Protein AF-A0A2E4Y4H2-F1 (afdb_monomer)

Nearest PDB structures (foldseek):
  3q63-assembly2_D  TM=6.211E-01  e=8.754E-03  Mesorhizobium japonicum MAFF 303099
  6aww-assembly5_E  TM=5.478E-01  e=3.166E-03  Arachis hypogaea
  5ur6-assembly1_A-2  TM=4.790E-01  e=1.607E-03  Arabidopsis thaliana
  1fsk-assembly1_A  TM=4.970E-01  e=2.828E-03  Betula pendula
  3c0v-assembly4_D  TM=4.995E-01  e=3.350E-03  unclassified

Structure (mmCIF, N/CA/C/O backbone):
data_AF-A0A2E4Y4H2-F1
#
_entry.id   AF-A0A2E4Y4H2-F1
#
loop_
_atom_site.group_PDB
_atom_site.id
_atom_site.type_symbol
_atom_site.label_atom_id
_atom_site.label_alt_id
_atom_site.label_comp_id
_atom_site.label_asym_id
_atom_site.label_entity_id
_atom_site.label_seq_id
_atom_site.pdbx_PDB_ins_code
_atom_site.Cartn_x
_atom_site.Cartn_y
_atom_site.Cartn_z
_atom_site.occupancy
_atom_site.B_iso_or_equiv
_atom_site.auth_seq_id
_atom_site.auth_comp_id
_atom_site.auth_asym_id
_atom_site.auth_atom_id
_atom_site.pdbx_PDB_model_num
ATOM 1 N N . MET A 1 1 ? 15.495 -8.900 0.358 1.00 69.94 1 MET A N 1
ATOM 2 C CA . MET A 1 1 ? 15.194 -8.218 -0.921 1.00 69.94 1 MET A CA 1
ATOM 3 C C . MET A 1 1 ? 15.387 -6.728 -0.705 1.00 69.94 1 MET A C 1
ATOM 5 O O . MET A 1 1 ? 15.061 -6.258 0.377 1.00 69.94 1 MET A O 1
ATOM 9 N N . ASN A 1 2 ? 15.938 -6.006 -1.680 1.00 85.06 2 ASN A N 1
ATOM 10 C CA . ASN A 1 2 ? 16.194 -4.570 -1.538 1.00 85.06 2 ASN A CA 1
ATOM 11 C C . ASN A 1 2 ? 14.965 -3.760 -1.968 1.00 85.06 2 ASN A C 1
ATOM 13 O O . ASN A 1 2 ? 14.257 -4.160 -2.894 1.00 85.06 2 ASN A O 1
ATOM 17 N N . GLN A 1 3 ? 14.711 -2.626 -1.312 1.00 87.38 3 GLN A N 1
ATOM 18 C CA . GLN A 1 3 ? 13.710 -1.659 -1.772 1.00 87.38 3 GLN A CA 1
ATOM 19 C C . GLN A 1 3 ? 14.178 -0.992 -3.064 1.00 87.38 3 GLN A C 1
ATOM 21 O O . GLN A 1 3 ? 15.377 -0.814 -3.282 1.00 87.38 3 GLN A O 1
ATOM 26 N N . GLN A 1 4 ? 13.230 -0.609 -3.917 1.00 86.94 4 GLN A N 1
ATOM 27 C CA . GLN A 1 4 ? 13.553 0.187 -5.092 1.00 86.94 4 GLN A CA 1
ATOM 28 C C . GLN A 1 4 ? 13.504 1.677 -4.734 1.00 86.94 4 GLN A C 1
ATOM 30 O O . GLN A 1 4 ? 12.426 2.253 -4.603 1.00 86.94 4 GLN A O 1
ATOM 35 N N . THR A 1 5 ? 14.672 2.298 -4.590 1.00 86.81 5 THR A N 1
ATOM 36 C CA . THR A 1 5 ? 14.815 3.716 -4.215 1.00 86.81 5 THR A CA 1
ATOM 37 C C . THR A 1 5 ? 14.969 4.642 -5.420 1.00 86.81 5 THR A C 1
ATOM 39 O O . THR A 1 5 ? 14.626 5.819 -5.337 1.00 86.81 5 THR A O 1
ATOM 42 N N . GLU A 1 6 ? 15.434 4.114 -6.553 1.00 90.94 6 GLU A N 1
ATOM 43 C CA . GLU A 1 6 ? 15.711 4.888 -7.763 1.00 90.94 6 GLU A CA 1
ATOM 44 C C . GLU A 1 6 ? 14.661 4.657 -8.856 1.00 90.94 6 GLU A C 1
ATOM 46 O O . GLU A 1 6 ? 14.204 3.530 -9.104 1.00 90.94 6 GLU A O 1
ATOM 51 N N . SER A 1 7 ? 14.292 5.753 -9.527 1.00 92.88 7 SER A N 1
ATOM 52 C CA . SER A 1 7 ? 13.371 5.712 -10.660 1.00 92.88 7 SER A CA 1
ATOM 53 C C . SER A 1 7 ? 14.064 5.068 -11.861 1.00 92.88 7 SER A C 1
ATOM 55 O O . SER A 1 7 ? 15.118 5.551 -12.273 1.00 92.88 7 SER A O 1
ATOM 57 N N . PRO A 1 8 ? 13.488 4.017 -12.468 1.00 92.50 8 PR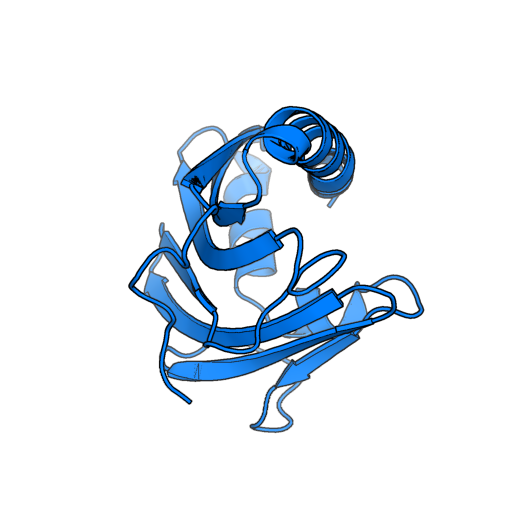O A N 1
ATOM 58 C CA . PRO A 1 8 ? 14.027 3.445 -13.691 1.00 92.50 8 PRO A CA 1
ATOM 59 C C . PRO A 1 8 ? 13.970 4.442 -14.843 1.00 92.50 8 PRO A C 1
ATOM 61 O O . PRO A 1 8 ? 13.131 5.347 -14.869 1.00 92.50 8 PRO A O 1
ATOM 64 N N . GLU A 1 9 ? 14.794 4.200 -15.857 1.00 93.56 9 GLU A N 1
ATOM 65 C CA . GLU A 1 9 ? 14.756 4.970 -17.094 1.00 93.56 9 GLU A CA 1
ATOM 66 C C . GLU A 1 9 ? 13.341 4.982 -17.696 1.00 93.56 9 GLU A C 1
ATOM 68 O O . GLU A 1 9 ? 12.664 3.950 -17.767 1.00 93.56 9 GLU A O 1
ATOM 73 N N . GLN A 1 10 ? 12.892 6.157 -18.148 1.00 95.31 10 GLN A N 1
ATOM 74 C CA . GLN A 1 10 ? 11.561 6.387 -18.726 1.00 95.31 10 GLN A CA 1
ATOM 75 C C . GLN A 1 10 ? 10.384 6.171 -17.754 1.00 95.31 10 GLN A C 1
ATOM 77 O O . GLN A 1 10 ? 9.236 6.061 -18.198 1.00 95.31 10 GLN A O 1
ATOM 82 N N . PHE A 1 11 ? 10.644 6.061 -16.453 1.00 97.75 11 PHE A N 1
ATOM 83 C CA . PHE A 1 11 ? 9.626 6.136 -15.413 1.00 97.75 11 PHE A CA 1
ATOM 84 C C . PHE A 1 11 ? 9.733 7.478 -14.696 1.00 97.75 11 PHE A C 1
ATOM 86 O O . PHE A 1 11 ? 10.796 8.094 -14.643 1.00 97.75 11 PHE A O 1
ATOM 93 N N . GLN A 1 12 ? 8.621 7.907 -14.116 1.00 97.12 12 GLN A N 1
ATOM 94 C CA . GLN A 1 12 ? 8.573 9.041 -13.206 1.00 97.12 12 GLN A CA 1
ATOM 95 C C . GLN A 1 12 ? 8.179 8.574 -11.808 1.00 97.12 12 GLN A C 1
ATOM 97 O O . GLN A 1 12 ? 7.400 7.625 -11.661 1.00 97.12 12 GLN A O 1
ATOM 102 N N . SER A 1 13 ? 8.672 9.278 -10.790 1.00 97.69 13 SER A N 1
ATOM 103 C CA . SER A 1 13 ? 8.114 9.179 -9.444 1.00 97.69 13 SER A CA 1
ATOM 104 C C . SER A 1 13 ? 6.685 9.714 -9.451 1.00 97.69 13 SER A C 1
ATOM 106 O O . SER A 1 13 ? 6.400 10.759 -10.037 1.00 97.69 13 SER A O 1
ATOM 108 N N . HIS A 1 14 ? 5.779 8.980 -8.823 1.00 97.88 14 HIS A N 1
ATOM 109 C CA . HIS A 1 14 ? 4.379 9.340 -8.716 1.00 97.88 14 HIS A CA 1
ATOM 110 C C . HIS A 1 14 ? 3.866 9.003 -7.321 1.00 97.88 14 HIS A C 1
ATOM 112 O O . HIS A 1 14 ? 4.106 7.914 -6.799 1.00 97.88 14 HIS A O 1
ATOM 118 N N . VAL A 1 15 ? 3.083 9.918 -6.752 1.00 98.06 15 VAL A N 1
ATOM 119 C CA . VAL A 1 15 ? 2.375 9.713 -5.488 1.00 98.06 15 VAL A CA 1
ATOM 120 C C . VAL A 1 15 ? 0.884 9.852 -5.745 1.00 98.06 15 VAL A C 1
ATOM 122 O O . VAL A 1 15 ? 0.418 10.901 -6.178 1.00 98.06 15 VAL A O 1
ATOM 125 N N . PHE A 1 16 ? 0.140 8.776 -5.506 1.00 97.94 16 PHE A N 1
ATOM 126 C CA . PHE A 1 16 ? -1.312 8.848 -5.397 1.00 97.94 16 PHE A CA 1
ATOM 127 C C . PHE A 1 16 ? -1.673 9.099 -3.934 1.00 97.94 16 PHE A C 1
ATOM 129 O O . PHE A 1 16 ? -1.198 8.382 -3.057 1.00 97.94 16 PHE A O 1
ATOM 136 N N . GLU A 1 17 ? -2.522 10.086 -3.670 1.00 97.38 17 GLU A N 1
ATOM 137 C CA . GLU A 1 17 ? -2.983 10.413 -2.323 1.00 97.38 17 GLU A CA 1
ATOM 138 C C . GLU A 1 17 ? -4.507 10.447 -2.276 1.00 97.38 17 GLU A C 1
ATOM 140 O O . GLU A 1 17 ? -5.163 10.972 -3.178 1.00 97.38 17 GLU A O 1
ATOM 145 N N . LYS A 1 18 ? -5.078 9.881 -1.211 1.00 95.06 18 LYS A N 1
ATOM 146 C CA . LYS A 1 18 ? -6.520 9.914 -0.978 1.00 95.06 18 LYS A CA 1
ATOM 147 C C . LYS A 1 18 ? -6.831 9.990 0.504 1.00 95.06 18 LYS A C 1
ATOM 149 O O . LYS A 1 18 ? -6.215 9.307 1.317 1.00 95.06 18 LYS A O 1
ATOM 154 N N . LYS A 1 19 ? -7.839 10.791 0.837 1.00 94.75 19 LYS A N 1
ATOM 155 C CA . LYS A 1 19 ? -8.437 10.837 2.168 1.00 94.75 19 LYS A CA 1
ATOM 156 C C . LYS A 1 19 ? -9.778 10.115 2.155 1.00 94.75 19 LYS A C 1
ATOM 158 O O . LYS A 1 19 ? -10.637 10.400 1.321 1.00 94.75 19 LYS A O 1
ATOM 163 N N . ILE A 1 20 ? -9.932 9.176 3.075 1.00 92.81 20 ILE A N 1
ATOM 164 C CA . ILE A 1 20 ? -11.150 8.419 3.332 1.00 92.81 20 ILE A CA 1
ATOM 165 C C . ILE A 1 20 ? -11.740 8.980 4.618 1.00 92.81 20 ILE A C 1
ATOM 167 O O . ILE A 1 20 ? -11.124 8.878 5.676 1.00 92.81 20 ILE A O 1
ATOM 171 N N . LYS A 1 21 ? -12.916 9.605 4.524 1.00 93.12 21 LYS A N 1
ATOM 172 C CA . LYS A 1 21 ? -13.630 10.089 5.707 1.00 93.12 21 LYS A CA 1
ATOM 173 C C . LYS A 1 21 ? -14.186 8.899 6.474 1.00 93.12 21 LYS A C 1
ATOM 175 O O . LYS A 1 21 ? -14.830 8.041 5.877 1.00 93.12 21 LYS A O 1
ATOM 180 N N . VAL A 1 22 ? -13.978 8.890 7.783 1.00 92.00 22 VAL A N 1
ATOM 181 C CA . VAL A 1 22 ? -14.528 7.876 8.686 1.00 92.00 22 VAL A CA 1
ATOM 182 C C . VAL A 1 22 ? -15.232 8.609 9.817 1.00 92.00 22 VAL A C 1
ATOM 184 O O . VAL A 1 22 ? -14.727 9.616 10.310 1.00 92.00 22 VAL A O 1
ATOM 187 N N . ALA A 1 23 ? -16.413 8.138 10.218 1.00 91.88 23 ALA A N 1
ATOM 188 C CA . ALA A 1 23 ? -17.107 8.721 11.361 1.00 91.88 23 ALA A CA 1
ATOM 189 C C . ALA A 1 23 ? -16.201 8.650 12.609 1.00 91.88 23 ALA A C 1
ATOM 191 O O . ALA A 1 23 ? -15.603 7.594 12.838 1.00 91.88 23 ALA A O 1
ATOM 192 N N . PRO A 1 24 ? -16.121 9.702 13.447 1.00 92.12 24 PRO A N 1
ATOM 193 C CA . PRO A 1 24 ? -15.235 9.703 14.616 1.00 92.12 24 PRO A CA 1
ATOM 194 C C . PRO A 1 24 ? -15.425 8.486 15.535 1.00 92.12 24 PRO A C 1
ATOM 196 O O . PRO A 1 24 ? -14.454 7.919 16.027 1.00 92.12 24 PRO A O 1
ATOM 199 N N . SER A 1 25 ? -16.666 8.010 15.688 1.00 93.31 25 SER A N 1
ATOM 200 C CA . SER A 1 25 ? -17.007 6.817 16.479 1.00 93.31 25 SER A CA 1
ATOM 201 C C . SER A 1 25 ? -16.477 5.495 15.907 1.00 93.31 25 SER A C 1
ATOM 203 O O . SER A 1 25 ? -16.426 4.501 16.625 1.00 93.31 25 SER A O 1
ATOM 205 N N . LYS A 1 26 ? -16.094 5.464 14.626 1.00 93.19 26 LYS A N 1
ATOM 206 C CA . LYS A 1 26 ? -15.606 4.281 13.899 1.00 93.19 26 LYS A CA 1
ATOM 207 C C . LYS A 1 26 ? -14.128 4.347 13.539 1.00 93.19 26 LYS A C 1
ATOM 209 O O . LYS A 1 26 ? -13.550 3.333 13.164 1.00 93.19 26 LYS A O 1
ATOM 214 N N . LEU A 1 27 ? -13.503 5.512 13.681 1.00 93.50 27 LEU A N 1
ATOM 215 C CA . LEU A 1 27 ? -12.121 5.741 13.270 1.00 93.50 27 LEU A CA 1
ATOM 216 C C . LEU A 1 27 ? -11.126 4.792 13.954 1.00 93.50 27 LEU A C 1
ATOM 218 O O . LEU A 1 27 ? -10.224 4.279 13.298 1.00 93.50 27 LEU A O 1
ATOM 222 N N . ASN A 1 28 ? -11.286 4.551 15.259 1.00 94.25 28 ASN A N 1
ATOM 223 C CA . ASN A 1 28 ? -10.403 3.646 16.001 1.00 94.25 28 ASN A CA 1
ATOM 224 C C . ASN A 1 28 ? -10.537 2.201 15.511 1.00 94.25 28 ASN A C 1
ATOM 226 O O . ASN A 1 28 ? -9.529 1.595 15.170 1.00 94.25 28 ASN A O 1
ATOM 230 N N . GLU A 1 29 ? -11.769 1.702 15.387 1.00 93.25 29 GLU A N 1
ATOM 231 C CA . GLU A 1 29 ? -12.061 0.355 14.878 1.00 93.25 29 GLU A CA 1
ATOM 232 C C . GLU A 1 29 ? -11.500 0.163 13.458 1.00 93.25 29 GLU A C 1
ATOM 234 O O . GLU A 1 29 ? -10.851 -0.837 13.156 1.00 93.25 29 GLU A O 1
ATOM 239 N N . PHE A 1 30 ? -11.705 1.149 12.581 1.00 92.50 30 PHE A N 1
ATOM 240 C CA . PHE A 1 30 ? -11.201 1.109 11.210 1.00 92.50 30 PHE A CA 1
ATOM 241 C C . PHE A 1 30 ? -9.666 1.123 11.164 1.00 92.50 30 PHE A C 1
ATOM 243 O O . PHE A 1 30 ? -9.052 0.377 10.400 1.00 92.50 30 PHE A O 1
ATOM 250 N N . TRP A 1 31 ? -9.026 1.942 12.004 1.00 95.12 31 TRP A N 1
ATOM 251 C CA . TRP A 1 31 ? -7.570 1.962 12.120 1.00 95.12 31 TRP A CA 1
ATOM 252 C C . TRP A 1 31 ? -7.013 0.633 12.630 1.00 95.12 31 TRP A C 1
ATOM 254 O O . TRP A 1 31 ? -6.033 0.133 12.084 1.00 95.12 31 TRP A O 1
ATOM 264 N N . GLU A 1 32 ? -7.635 0.045 13.647 1.00 93.38 32 GLU A N 1
ATOM 265 C CA . GLU A 1 32 ? -7.239 -1.254 14.187 1.00 93.38 32 GLU A CA 1
ATOM 266 C C . GLU A 1 32 ? -7.330 -2.347 13.122 1.00 93.38 32 GLU A C 1
ATOM 268 O O . GLU A 1 32 ? -6.343 -3.045 12.898 1.00 93.38 32 GLU A O 1
ATOM 273 N N . LYS A 1 33 ? -8.443 -2.424 12.377 1.00 92.44 33 LYS A N 1
ATOM 274 C CA . LYS A 1 33 ? -8.590 -3.336 11.227 1.00 92.44 33 LYS A CA 1
ATOM 275 C C . LYS A 1 33 ? -7.431 -3.195 10.238 1.00 92.44 33 LYS A C 1
ATOM 277 O O . LYS A 1 33 ? -6.814 -4.184 9.855 1.00 92.4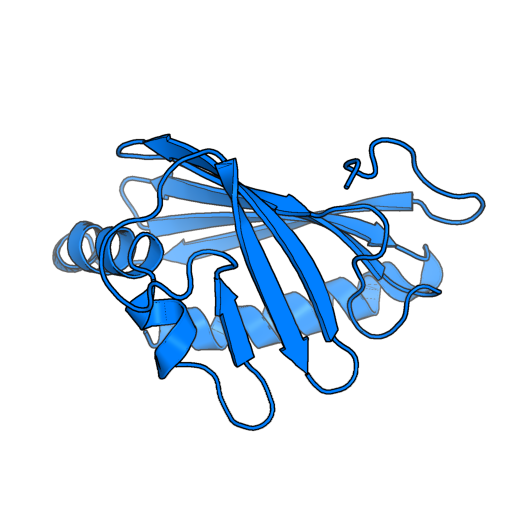4 33 LYS A O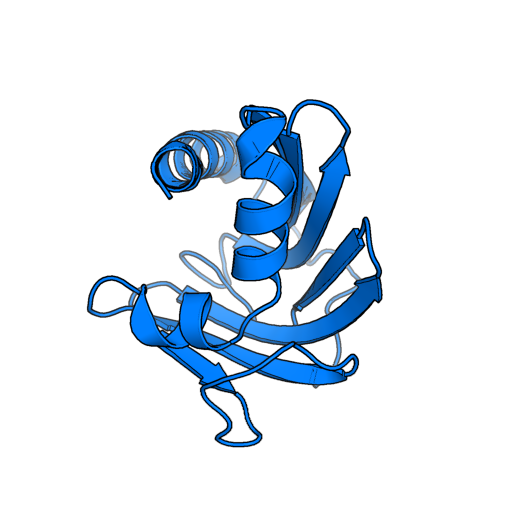 1
ATOM 282 N N . LEU A 1 34 ? -7.046 -1.966 9.887 1.00 92.44 34 LEU A N 1
ATOM 283 C CA . LEU A 1 34 ? -5.903 -1.728 8.997 1.00 92.44 34 LEU A CA 1
ATOM 284 C C . LEU A 1 34 ? -4.554 -2.217 9.552 1.00 92.44 34 LEU A C 1
ATOM 286 O O . LEU A 1 34 ? -3.603 -2.298 8.778 1.00 92.44 34 LEU A O 1
ATOM 290 N N . ASN A 1 35 ? -4.445 -2.533 10.843 1.00 94.94 35 ASN A N 1
ATOM 291 C CA . ASN A 1 35 ? -3.229 -3.030 11.489 1.00 94.94 35 ASN A CA 1
ATOM 292 C C . ASN A 1 35 ? -3.258 -4.538 11.802 1.00 94.94 35 ASN A C 1
ATOM 294 O O . ASN A 1 35 ? -2.273 -5.055 12.335 1.00 94.94 35 ASN A O 1
ATOM 298 N N . PHE A 1 36 ? -4.342 -5.241 11.465 1.00 93.69 36 PHE A N 1
ATOM 299 C CA . PHE A 1 36 ? -4.523 -6.672 11.713 1.00 93.69 36 PHE A CA 1
ATOM 300 C C . PHE A 1 36 ? -4.289 -7.510 10.450 1.00 93.69 36 PHE A C 1
ATOM 302 O O . PHE A 1 36 ? -4.821 -7.189 9.386 1.00 93.69 36 PHE A O 1
ATOM 309 N N . ARG A 1 37 ? -3.528 -8.609 10.560 1.00 94.94 37 ARG A N 1
ATOM 310 C CA . ARG A 1 37 ? -3.216 -9.509 9.429 1.00 94.94 37 ARG A CA 1
ATOM 311 C C . ARG A 1 37 ? -4.474 -10.097 8.801 1.00 94.94 37 ARG A C 1
ATOM 313 O O . ARG A 1 37 ? -4.592 -10.100 7.578 1.00 94.94 37 ARG A O 1
ATOM 320 N N . GLU A 1 38 ? -5.422 -10.523 9.625 1.00 93.69 38 GLU A N 1
ATOM 321 C CA . GLU A 1 38 ? -6.671 -11.173 9.224 1.00 93.69 38 GLU A CA 1
ATOM 322 C C . GLU A 1 38 ? -7.505 -10.286 8.292 1.00 93.69 38 GLU A C 1
ATOM 324 O O . GLU A 1 38 ? -8.102 -10.775 7.335 1.00 93.69 38 GLU A O 1
ATOM 329 N N . THR A 1 39 ? -7.437 -8.959 8.466 1.00 90.69 39 THR A N 1
ATOM 330 C CA . THR A 1 39 ? -8.097 -8.005 7.560 1.00 90.69 39 THR A CA 1
ATOM 331 C C . THR A 1 39 ? -7.581 -8.147 6.131 1.00 90.69 39 THR A C 1
ATOM 333 O O . THR A 1 39 ? -8.327 -7.954 5.178 1.00 90.69 39 THR A O 1
ATOM 336 N N . PHE A 1 40 ? -6.312 -8.506 5.956 1.00 90.94 40 PHE A N 1
ATOM 337 C CA . PHE A 1 40 ? -5.706 -8.660 4.640 1.00 90.94 40 PHE A CA 1
ATOM 338 C C . PHE A 1 40 ? -5.704 -10.098 4.156 1.00 90.94 40 PHE A C 1
ATOM 340 O O . PHE A 1 40 ? -5.795 -10.287 2.954 1.00 90.94 40 PHE A O 1
ATOM 347 N N . VAL A 1 41 ? -5.612 -11.094 5.033 1.00 92.12 41 VAL A N 1
ATOM 348 C CA . VAL A 1 41 ? -5.629 -12.506 4.628 1.00 92.12 41 VAL A CA 1
ATOM 349 C C . VAL A 1 41 ? -7.035 -12.936 4.203 1.00 92.12 41 VAL A C 1
ATOM 351 O O . VAL A 1 41 ? -7.177 -13.587 3.168 1.00 92.12 41 VAL A O 1
ATOM 354 N N . ASP A 1 42 ? -8.067 -12.524 4.943 1.00 89.25 42 ASP A N 1
ATOM 355 C CA . ASP A 1 42 ? -9.420 -13.071 4.783 1.00 89.25 42 ASP A CA 1
ATOM 356 C C . ASP A 1 42 ? -10.322 -12.217 3.882 1.00 89.25 42 ASP A C 1
ATOM 358 O O . ASP A 1 42 ? -11.247 -12.737 3.261 1.00 89.25 42 ASP A O 1
ATOM 362 N N . ALA A 1 43 ? -10.061 -10.910 3.772 1.00 86.50 43 ALA A N 1
ATOM 363 C CA . ALA A 1 43 ? -10.933 -9.998 3.027 1.00 86.50 43 ALA A CA 1
ATOM 364 C C . ALA A 1 43 ? -10.578 -9.851 1.534 1.00 86.50 43 ALA A C 1
ATOM 366 O O . ALA A 1 43 ? -11.202 -9.045 0.837 1.00 86.50 43 ALA A O 1
ATOM 367 N N . GLN A 1 44 ? -9.579 -10.580 1.015 1.00 87.25 44 GLN A N 1
ATOM 368 C CA . GLN A 1 44 ? -9.245 -10.479 -0.411 1.00 87.25 44 GLN A CA 1
ATOM 369 C C . GLN A 1 44 ? -10.295 -11.170 -1.273 1.00 87.25 44 G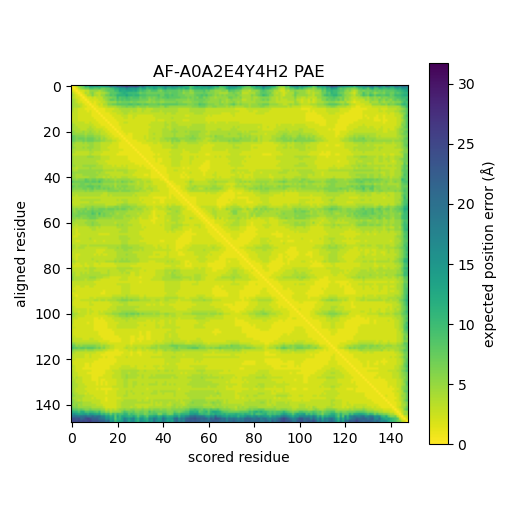LN A C 1
ATOM 371 O O . GLN A 1 44 ? -10.671 -12.320 -1.052 1.00 87.25 44 GLN A O 1
ATOM 376 N N . VAL A 1 45 ? -10.717 -10.479 -2.326 1.00 87.25 45 VAL A N 1
ATOM 377 C CA . VAL A 1 45 ? -11.592 -11.055 -3.345 1.00 87.25 45 VAL A CA 1
ATOM 378 C C . VAL A 1 45 ? -10.778 -12.022 -4.202 1.00 87.25 45 VAL A C 1
ATOM 380 O O . VAL A 1 45 ? -9.721 -11.659 -4.720 1.00 87.25 45 VAL A O 1
ATOM 383 N N . PHE A 1 46 ? -11.276 -13.246 -4.394 1.00 87.31 46 PHE A N 1
ATOM 384 C CA . PHE A 1 46 ? -10.653 -14.212 -5.301 1.00 87.31 46 PHE A CA 1
ATOM 385 C C . PHE A 1 46 ? -10.452 -13.594 -6.701 1.00 87.31 46 PHE A C 1
ATOM 387 O O . PHE A 1 46 ? -11.383 -12.971 -7.219 1.00 87.31 46 PHE A O 1
ATOM 394 N N . PRO A 1 47 ? -9.287 -13.776 -7.352 1.00 93.06 47 PRO A N 1
ATOM 395 C CA . PRO A 1 47 ? -8.162 -14.654 -6.989 1.00 93.06 47 PRO A CA 1
ATOM 396 C C . PRO A 1 47 ? -6.995 -13.968 -6.246 1.00 93.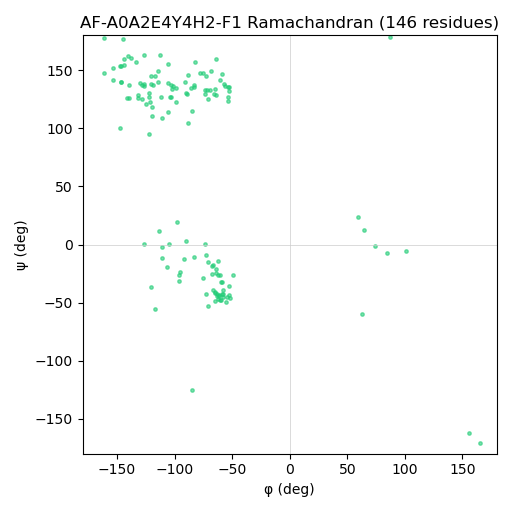06 47 PRO A C 1
ATOM 398 O O . PRO A 1 47 ? -5.888 -14.506 -6.242 1.00 93.06 47 PRO A O 1
ATOM 401 N N . TYR A 1 48 ? -7.202 -12.795 -5.646 1.00 93.38 48 TYR A N 1
ATOM 402 C CA . TYR A 1 48 ? -6.153 -12.073 -4.918 1.00 93.38 48 TYR A CA 1
ATOM 403 C C . TYR A 1 48 ? -5.906 -12.664 -3.529 1.00 93.38 48 TYR A C 1
ATOM 405 O O . TYR A 1 48 ? -6.827 -13.175 -2.891 1.00 93.38 48 TYR A O 1
ATOM 413 N N . LYS A 1 49 ? -4.657 -12.593 -3.060 1.00 94.88 49 LYS A N 1
ATOM 414 C CA . LYS A 1 49 ? -4.241 -13.103 -1.747 1.00 94.88 49 LYS A CA 1
ATOM 415 C C . LYS A 1 49 ? -3.179 -12.225 -1.106 1.00 94.88 49 LYS A C 1
ATOM 417 O O . LYS A 1 49 ? -2.405 -11.565 -1.801 1.00 94.88 49 LYS A O 1
ATOM 422 N N . VAL A 1 50 ? -3.128 -12.281 0.223 1.00 95.38 50 VAL A N 1
ATOM 423 C CA . VAL A 1 50 ? -2.028 -11.752 1.031 1.00 95.38 50 VAL A CA 1
ATOM 424 C C . VAL A 1 50 ? -1.460 -12.877 1.876 1.00 95.38 50 VAL A C 1
ATOM 426 O O . VAL A 1 50 ? -2.201 -13.602 2.536 1.00 95.38 50 VAL A O 1
ATOM 429 N N . GLU A 1 51 ? -0.143 -13.024 1.845 1.00 95.62 51 GLU A N 1
ATOM 430 C CA . GLU A 1 51 ? 0.576 -14.042 2.603 1.00 95.62 51 GLU A CA 1
ATOM 431 C C . GLU A 1 51 ? 1.726 -13.393 3.370 1.00 95.62 51 GLU A C 1
ATOM 433 O O . GLU A 1 51 ? 2.430 -12.528 2.846 1.00 95.62 51 GLU A O 1
ATOM 438 N N . PHE A 1 52 ? 1.925 -13.830 4.611 1.00 96.12 52 PHE A N 1
ATOM 439 C CA . PHE A 1 52 ? 3.034 -13.409 5.462 1.00 96.12 52 PHE A CA 1
ATOM 440 C C . PHE A 1 52 ? 4.080 -14.517 5.501 1.00 96.12 52 PHE A C 1
ATOM 442 O O . PHE A 1 52 ? 3.737 -15.690 5.649 1.00 96.12 52 PHE A O 1
ATOM 449 N N . ALA A 1 53 ? 5.363 -14.161 5.405 1.00 95.19 53 ALA A N 1
ATOM 450 C CA . ALA A 1 53 ? 6.449 -15.148 5.392 1.00 95.19 53 ALA A CA 1
ATOM 451 C C . ALA A 1 53 ? 6.525 -15.969 6.692 1.00 95.19 53 ALA A C 1
ATOM 453 O O . ALA A 1 53 ? 6.988 -17.105 6.682 1.00 95.19 53 ALA A O 1
ATOM 454 N N . SER A 1 54 ? 6.047 -15.400 7.802 1.00 93.12 54 SER A N 1
ATOM 455 C CA . SER A 1 54 ? 5.920 -16.064 9.103 1.00 93.12 54 SER A CA 1
ATOM 456 C C . SER A 1 54 ? 4.875 -17.189 9.111 1.00 93.12 54 SER A C 1
ATOM 458 O O . SER A 1 54 ? 4.865 -18.009 10.025 1.00 93.12 54 SER A O 1
ATOM 460 N N . GLY A 1 55 ? 3.961 -17.210 8.133 1.00 91.56 55 GLY A N 1
ATOM 461 C CA . GLY A 1 55 ? 2.775 -18.066 8.129 1.00 91.56 55 GLY A CA 1
ATOM 462 C C . GLY A 1 55 ? 1.680 -17.618 9.105 1.00 91.56 55 GLY A C 1
ATOM 463 O O . GLY A 1 55 ? 0.614 -18.236 9.145 1.00 91.56 55 GLY A O 1
ATOM 464 N N . LEU A 1 56 ? 1.906 -16.545 9.873 1.00 92.00 56 LEU A N 1
ATOM 465 C CA . LEU A 1 56 ? 0.901 -15.980 10.767 1.00 92.00 56 LEU A CA 1
ATOM 466 C C . LEU A 1 56 ? -0.218 -15.337 9.951 1.00 92.00 56 LEU A C 1
ATOM 468 O O . LEU A 1 56 ? 0.028 -14.565 9.026 1.00 92.00 56 LEU A O 1
ATOM 472 N N . LYS A 1 57 ? -1.461 -15.642 10.323 1.00 90.94 57 LYS A N 1
ATOM 473 C CA . LYS A 1 57 ? -2.655 -15.111 9.651 1.00 90.94 57 LYS A CA 1
ATOM 474 C C . LYS A 1 57 ? -3.394 -14.056 10.460 1.00 90.94 57 LYS A C 1
ATOM 476 O O . LYS A 1 57 ? -4.129 -13.273 9.876 1.00 90.94 57 LYS A O 1
ATOM 481 N N . ASN A 1 58 ? -3.161 -14.018 11.772 1.00 93.88 58 ASN A N 1
ATOM 482 C CA . ASN A 1 58 ? -3.945 -13.223 12.712 1.00 93.88 58 ASN A CA 1
ATOM 483 C C . ASN A 1 58 ? -3.038 -12.318 13.561 1.00 93.88 58 ASN A C 1
ATOM 485 O O . ASN A 1 58 ? -1.828 -12.553 13.677 1.00 93.88 58 ASN A O 1
ATOM 489 N N . GLY A 1 59 ? -3.632 -11.310 14.195 1.00 94.19 59 GLY A N 1
ATOM 490 C CA . GLY A 1 59 ? -2.966 -10.403 15.123 1.00 94.19 59 GLY A CA 1
ATOM 491 C C . GLY A 1 59 ? -2.308 -9.206 14.438 1.00 94.19 59 GLY A C 1
ATOM 492 O O . GLY A 1 59 ? -2.340 -9.053 13.216 1.00 94.19 59 GLY A O 1
ATOM 493 N N . THR A 1 60 ? -1.710 -8.328 15.242 1.00 94.50 60 THR A N 1
ATOM 494 C CA . THR A 1 60 ? -1.171 -7.048 14.767 1.00 94.50 60 THR A CA 1
ATOM 495 C C . THR A 1 60 ? 0.139 -7.203 14.009 1.00 94.50 60 THR A C 1
ATOM 497 O O . THR A 1 60 ? 0.965 -8.067 14.325 1.00 94.50 60 THR A O 1
ATOM 500 N N . PHE A 1 61 ? 0.357 -6.336 13.024 1.00 94.06 61 PHE A N 1
ATOM 501 C CA . PHE A 1 61 ? 1.627 -6.271 12.310 1.00 94.06 61 PHE A CA 1
ATOM 502 C C . PHE A 1 61 ? 2.809 -5.983 13.227 1.00 94.06 61 PHE A C 1
ATOM 504 O O . PHE A 1 61 ? 2.712 -5.225 14.191 1.00 94.06 61 PHE A O 1
ATOM 511 N N . GLN A 1 62 ? 3.953 -6.552 12.859 1.00 93.31 62 GLN A N 1
ATOM 512 C CA . GLN A 1 62 ? 5.238 -6.210 13.450 1.00 93.31 62 GLN A CA 1
ATOM 513 C C . GLN A 1 62 ? 6.121 -5.550 12.396 1.00 93.31 62 GLN A C 1
ATOM 515 O O . GLN A 1 62 ? 6.139 -5.967 11.237 1.00 93.31 62 GLN A O 1
ATOM 520 N N . ALA A 1 63 ? 6.860 -4.519 12.802 1.00 95.56 63 ALA A N 1
ATOM 521 C CA . ALA A 1 63 ? 7.835 -3.873 11.935 1.00 95.56 63 ALA A CA 1
ATOM 522 C C . ALA A 1 63 ? 8.856 -4.897 11.412 1.00 95.56 63 ALA A C 1
ATOM 524 O O . ALA A 1 63 ? 9.340 -5.749 12.156 1.00 95.56 63 ALA A O 1
ATOM 525 N N . GLY A 1 64 ? 9.176 -4.816 10.123 1.00 96.06 64 GLY A N 1
ATOM 526 C CA . GLY A 1 64 ? 10.069 -5.739 9.424 1.00 96.06 64 GLY A CA 1
ATOM 527 C C . GLY A 1 64 ? 9.407 -7.023 8.916 1.00 96.06 64 GLY A C 1
ATOM 528 O O . GLY A 1 64 ? 10.040 -7.763 8.164 1.00 96.06 64 GLY A O 1
ATOM 529 N N . GLU A 1 65 ? 8.145 -7.295 9.261 1.00 96.06 65 GLU A N 1
ATOM 530 C CA . GLU A 1 65 ? 7.467 -8.506 8.804 1.00 96.06 65 GLU A CA 1
ATOM 531 C C . GLU A 1 65 ? 7.289 -8.520 7.282 1.00 96.06 65 GLU A C 1
ATOM 533 O O . GLU A 1 65 ? 6.763 -7.577 6.684 1.00 96.06 65 GLU A O 1
ATOM 538 N N . LEU A 1 66 ? 7.707 -9.620 6.657 1.00 97.12 66 LEU A N 1
ATOM 539 C CA . LEU A 1 66 ? 7.630 -9.803 5.214 1.00 97.12 66 LEU A CA 1
ATOM 540 C C . LEU A 1 66 ? 6.248 -10.294 4.794 1.00 97.12 66 LEU A C 1
ATOM 542 O O . LEU A 1 66 ? 5.707 -11.237 5.375 1.00 97.12 66 LEU A O 1
ATOM 546 N N . ASN A 1 67 ? 5.724 -9.697 3.733 1.00 96.62 67 ASN A N 1
ATOM 547 C CA . ASN A 1 67 ? 4.467 -10.089 3.119 1.00 96.62 67 ASN A CA 1
ATOM 548 C C . ASN A 1 67 ? 4.536 -10.015 1.593 1.00 96.62 67 ASN A C 1
ATOM 550 O O . ASN A 1 67 ? 5.405 -9.364 1.003 1.00 96.62 67 ASN A O 1
ATOM 554 N N . ILE A 1 68 ? 3.591 -10.696 0.961 1.00 96.69 68 ILE A N 1
ATOM 555 C CA . ILE A 1 68 ? 3.326 -10.613 -0.466 1.00 96.69 68 ILE A CA 1
ATOM 556 C C . ILE A 1 68 ? 1.826 -10.431 -0.671 1.00 96.69 68 ILE A C 1
ATOM 558 O O . ILE A 1 68 ? 1.031 -11.209 -0.149 1.00 96.69 68 ILE A O 1
ATOM 562 N N . HIS A 1 69 ? 1.440 -9.429 -1.460 1.00 95.81 69 HIS A N 1
ATOM 563 C CA . HIS A 1 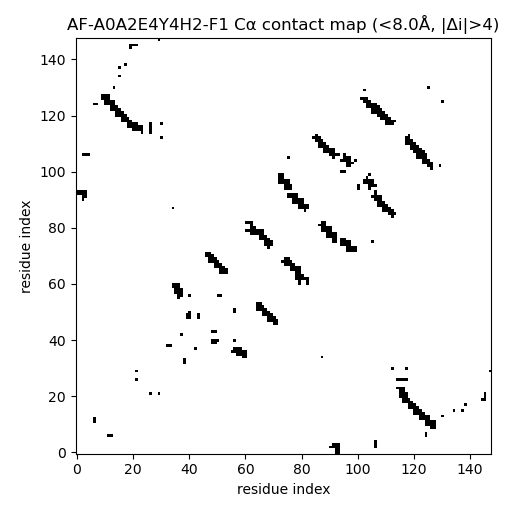69 ? 0.109 -9.369 -2.054 1.00 95.81 69 HIS A CA 1
ATOM 564 C C . HIS A 1 69 ? 0.232 -9.761 -3.521 1.00 95.81 69 HIS A C 1
ATOM 566 O O . HIS A 1 69 ? 1.044 -9.195 -4.260 1.00 95.81 69 HIS A O 1
ATOM 572 N N . HIS A 1 70 ? -0.562 -10.731 -3.956 1.00 96.94 70 HIS A N 1
ATOM 573 C CA . HIS A 1 70 ? -0.442 -11.277 -5.303 1.00 96.94 70 HIS A CA 1
ATOM 574 C C . HIS A 1 70 ? -1.788 -11.652 -5.914 1.00 96.94 70 HIS A C 1
ATOM 576 O O . HIS A 1 70 ? -2.799 -11.801 -5.227 1.00 96.94 70 HIS A O 1
ATOM 582 N N . GLY A 1 71 ? -1.787 -11.742 -7.240 1.00 96.12 71 GLY A N 1
ATOM 583 C CA . GLY A 1 71 ? -2.922 -12.135 -8.059 1.00 96.12 71 GLY A CA 1
ATOM 584 C C . GLY A 1 71 ? -2.689 -11.779 -9.530 1.00 96.12 71 GLY A C 1
ATOM 585 O O . GLY A 1 71 ? -1.591 -11.369 -9.916 1.00 96.12 71 GLY A O 1
ATOM 586 N N . PRO A 1 72 ? -3.711 -11.904 -10.388 1.00 96.00 72 PRO A N 1
ATOM 587 C CA . PRO A 1 72 ? -3.633 -11.479 -11.774 1.00 96.00 72 PRO A CA 1
ATOM 588 C C . PRO A 1 72 ? -3.188 -10.026 -11.864 1.00 96.00 72 PRO A C 1
ATOM 590 O O . PRO A 1 72 ? -3.807 -9.125 -11.291 1.00 96.00 72 PRO A O 1
ATOM 593 N N . PHE A 1 73 ? -2.096 -9.824 -12.599 1.00 96.12 73 PHE A N 1
ATOM 594 C CA . PHE A 1 73 ? -1.488 -8.521 -12.815 1.00 96.12 73 PHE A CA 1
ATOM 595 C C . PHE A 1 73 ? -1.044 -7.801 -11.528 1.00 96.12 73 PHE A C 1
ATOM 597 O O . PHE A 1 73 ? -0.914 -6.581 -11.522 1.00 96.12 73 PHE A O 1
ATOM 604 N N . LEU A 1 74 ? -0.792 -8.521 -10.435 1.00 96.75 74 LEU A N 1
ATOM 605 C CA . LEU A 1 74 ? -0.314 -7.948 -9.181 1.00 96.75 74 LEU A CA 1
ATOM 606 C C . LEU A 1 74 ? 0.709 -8.885 -8.542 1.00 96.75 74 LEU A C 1
ATOM 608 O O . LEU A 1 74 ? 0.416 -10.047 -8.279 1.00 96.75 74 LEU A O 1
ATOM 612 N N . SER A 1 75 ? 1.888 -8.360 -8.236 1.00 97.19 75 SER A N 1
ATOM 613 C CA . SER A 1 75 ? 2.844 -9.029 -7.356 1.00 97.19 75 SER A CA 1
ATOM 614 C C . SER A 1 75 ? 3.590 -7.951 -6.605 1.00 97.19 75 SER A C 1
ATOM 616 O O . SER A 1 75 ? 4.473 -7.306 -7.164 1.00 97.19 75 SER A O 1
ATOM 618 N N . VAL A 1 76 ? 3.203 -7.696 -5.363 1.00 96.69 76 VAL A N 1
ATOM 619 C CA . VAL A 1 76 ? 3.855 -6.698 -4.520 1.00 96.69 76 VAL A CA 1
ATOM 620 C C . VAL A 1 76 ? 4.397 -7.390 -3.283 1.00 96.69 76 VAL A C 1
ATOM 622 O O . VAL A 1 76 ? 3.657 -7.894 -2.445 1.00 96.69 76 VAL A O 1
ATOM 625 N N . HIS A 1 77 ? 5.720 -7.457 -3.217 1.00 96.69 77 HIS A N 1
ATOM 626 C CA . HIS A 1 77 ? 6.456 -8.049 -2.110 1.00 96.69 77 HIS A CA 1
ATOM 627 C C . HIS A 1 77 ? 6.955 -6.910 -1.244 1.00 96.69 77 HIS A C 1
ATOM 629 O O . HIS A 1 77 ? 7.469 -5.924 -1.773 1.00 96.69 77 HIS A O 1
ATOM 635 N N . GLY A 1 78 ? 6.848 -7.027 0.069 1.00 97.19 78 GLY A N 1
ATOM 636 C CA . GLY A 1 78 ? 7.285 -5.948 0.931 1.00 97.19 78 GLY A CA 1
ATOM 637 C C . GLY A 1 78 ? 7.535 -6.360 2.360 1.00 97.19 78 GLY A C 1
ATOM 638 O O . GLY A 1 78 ? 7.341 -7.510 2.753 1.00 97.19 78 GLY A O 1
ATOM 639 N N . SER A 1 79 ? 7.975 -5.378 3.132 1.00 97.50 79 SER A N 1
ATOM 640 C CA . SER A 1 79 ? 8.077 -5.455 4.581 1.00 97.50 79 SER A CA 1
ATOM 641 C C . SER A 1 79 ? 7.195 -4.392 5.210 1.00 97.50 79 SER A C 1
ATOM 643 O O . SER A 1 79 ? 7.231 -3.232 4.779 1.00 97.50 79 SER A O 1
ATOM 645 N N . ILE A 1 80 ? 6.471 -4.751 6.267 1.00 97.38 80 ILE A N 1
ATOM 646 C CA . ILE A 1 80 ? 5.887 -3.760 7.171 1.00 97.38 80 ILE A CA 1
ATOM 647 C C . ILE A 1 80 ? 7.017 -2.836 7.639 1.00 97.38 80 ILE A C 1
ATOM 649 O O . ILE A 1 80 ? 8.066 -3.310 8.074 1.00 97.38 80 ILE A O 1
ATOM 653 N N . GLY A 1 81 ? 6.844 -1.529 7.479 1.00 96.56 81 GLY A N 1
ATOM 654 C CA . GLY A 1 81 ? 7.803 -0.541 7.949 1.00 96.56 81 GLY A CA 1
ATOM 655 C C . GLY A 1 81 ? 7.556 -0.198 9.413 1.00 96.56 81 GLY A C 1
ATOM 656 O O . GLY A 1 81 ? 7.525 -1.067 10.282 1.00 96.56 81 GLY A O 1
ATOM 657 N N . GLN A 1 82 ? 7.381 1.084 9.690 1.00 96.62 82 GLN A N 1
ATOM 658 C CA . GLN A 1 82 ? 6.962 1.584 10.985 1.00 96.62 82 GLN A CA 1
ATOM 659 C C . GLN A 1 82 ? 5.482 1.266 11.229 1.00 96.62 82 GLN A C 1
ATOM 661 O O . GLN A 1 82 ? 4.650 1.329 10.327 1.00 96.62 82 GLN A O 1
ATOM 666 N N . VAL A 1 83 ? 5.152 0.981 12.486 1.00 95.69 83 VAL A N 1
ATOM 667 C CA . VAL A 1 83 ? 3.778 0.875 12.982 1.00 95.69 83 VAL A CA 1
ATOM 668 C C . VAL A 1 83 ? 3.689 1.698 14.262 1.00 95.69 83 VAL A C 1
ATOM 670 O O . VAL A 1 83 ? 4.502 1.534 15.170 1.00 95.69 83 VAL A O 1
ATOM 673 N N . SER A 1 84 ? 2.739 2.624 14.321 1.00 95.31 84 SER A N 1
ATOM 674 C CA . SER A 1 84 ? 2.460 3.475 15.476 1.00 95.31 84 SER A CA 1
ATOM 675 C C . SER A 1 84 ? 0.959 3.742 15.597 1.00 95.31 84 SER A C 1
ATOM 677 O O . SER A 1 84 ? 0.161 3.343 14.747 1.00 95.31 84 SER A O 1
ATOM 679 N N . GLU A 1 85 ? 0.554 4.460 16.643 1.00 95.00 85 GLU A N 1
ATOM 680 C CA . GLU A 1 85 ? -0.857 4.771 16.899 1.00 95.00 85 GLU A CA 1
ATOM 681 C C . GLU A 1 85 ? -1.542 5.571 15.782 1.00 95.00 85 GLU A C 1
ATOM 683 O O . GLU A 1 85 ? -2.764 5.505 15.640 1.00 95.00 85 GLU A O 1
ATOM 688 N N . LYS A 1 86 ? -0.773 6.346 15.005 1.00 96.75 86 LYS A N 1
ATOM 689 C CA . LYS A 1 86 ? -1.308 7.221 13.949 1.00 96.75 86 LYS A CA 1
ATOM 690 C C . LYS A 1 86 ? -0.672 7.022 12.580 1.00 96.75 86 LYS A C 1
ATOM 692 O O . LYS A 1 86 ? -1.034 7.722 11.636 1.00 96.75 86 LYS A O 1
ATOM 697 N N . TYR A 1 87 ? 0.273 6.101 12.458 1.00 97.69 87 TYR A N 1
ATOM 698 C CA . TYR A 1 87 ? 1.004 5.896 11.220 1.00 97.69 87 TYR A CA 1
ATOM 699 C C . TYR A 1 87 ? 1.375 4.435 11.031 1.00 97.69 87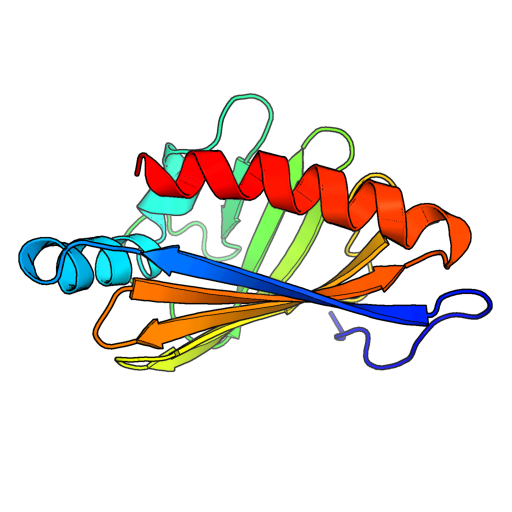 TYR A C 1
ATOM 701 O O . TYR A 1 87 ? 1.802 3.770 11.972 1.00 97.69 87 TYR A O 1
ATOM 709 N N . ARG A 1 88 ? 1.265 3.960 9.794 1.00 96.75 88 ARG A N 1
ATOM 710 C CA . ARG A 1 88 ? 1.912 2.722 9.375 1.00 96.75 88 ARG A CA 1
ATOM 711 C C . ARG A 1 88 ? 2.314 2.800 7.916 1.00 96.75 88 ARG A C 1
ATOM 713 O O . ARG A 1 88 ? 1.637 3.459 7.122 1.00 96.75 88 ARG A O 1
ATOM 720 N N . ASP A 1 89 ? 3.338 2.053 7.544 1.00 97.69 89 ASP A N 1
ATOM 721 C CA . ASP A 1 89 ? 3.719 1.900 6.148 1.00 97.69 89 ASP A CA 1
ATOM 722 C C . ASP A 1 89 ? 4.085 0.464 5.769 1.00 97.69 89 ASP A C 1
ATOM 724 O O . ASP A 1 89 ? 4.375 -0.404 6.592 1.00 97.69 89 ASP A O 1
ATOM 728 N N . LEU A 1 90 ? 4.035 0.226 4.467 1.00 97.00 90 LEU A N 1
ATOM 729 C CA . LEU A 1 90 ? 4.471 -0.983 3.797 1.00 97.00 90 LEU A CA 1
ATOM 730 C C . LEU A 1 90 ? 5.478 -0.568 2.732 1.00 97.00 90 LEU A C 1
ATOM 732 O O . LEU A 1 90 ? 5.161 0.217 1.836 1.00 97.00 90 LEU A O 1
ATOM 736 N N . ASN A 1 91 ? 6.691 -1.093 2.842 1.00 97.88 91 ASN A N 1
ATOM 737 C CA . ASN A 1 91 ? 7.763 -0.814 1.902 1.00 97.88 91 ASN A CA 1
ATOM 738 C C . ASN A 1 91 ? 7.861 -1.951 0.894 1.00 97.88 91 ASN A C 1
ATOM 740 O O . ASN A 1 91 ? 8.058 -3.103 1.280 1.00 97.88 91 ASN A O 1
ATOM 744 N N . TYR A 1 92 ? 7.733 -1.627 -0.388 1.00 97.56 92 TYR A N 1
ATOM 745 C CA . TYR A 1 92 ? 7.761 -2.610 -1.461 1.00 97.56 92 TYR A CA 1
ATOM 746 C C . TYR A 1 92 ? 9.183 -2.822 -1.982 1.00 97.56 92 TYR A C 1
ATOM 748 O O . TYR A 1 92 ? 9.977 -1.892 -2.146 1.00 97.56 92 TYR A O 1
ATOM 756 N N . PHE A 1 93 ? 9.506 -4.077 -2.260 1.00 96.88 93 PHE A N 1
ATOM 757 C CA . PHE A 1 93 ? 10.802 -4.475 -2.781 1.00 96.88 93 PHE A CA 1
ATOM 758 C C . PHE A 1 93 ? 10.898 -4.283 -4.290 1.00 96.88 93 PHE A C 1
ATOM 760 O O . PHE A 1 93 ? 9.897 -4.317 -5.012 1.00 96.88 93 PHE A O 1
ATOM 767 N N . TYR A 1 94 ? 12.134 -4.164 -4.775 1.00 94.81 94 TYR A N 1
ATOM 768 C CA . TYR A 1 94 ? 12.448 -4.354 -6.184 1.00 94.81 94 TYR A CA 1
ATOM 769 C C . TYR A 1 94 ? 11.894 -5.702 -6.650 1.00 94.81 94 TYR A C 1
ATOM 771 O O . TYR A 1 94 ? 12.078 -6.718 -5.982 1.00 94.81 94 TYR A O 1
ATOM 779 N N . GLY A 1 95 ? 11.204 -5.708 -7.787 1.00 93.38 95 GLY A N 1
ATOM 780 C CA . GLY A 1 95 ? 10.409 -6.869 -8.188 1.00 93.38 95 GLY A CA 1
ATOM 781 C C . GLY A 1 95 ? 8.909 -6.707 -7.912 1.00 93.38 95 GLY A C 1
ATOM 782 O O . GLY A 1 95 ? 8.126 -7.535 -8.361 1.00 93.38 95 GLY A O 1
ATOM 783 N N . SER A 1 96 ? 8.479 -5.630 -7.254 1.00 96.81 96 SER A N 1
ATOM 784 C CA . SER A 1 96 ? 7.053 -5.347 -7.075 1.00 96.81 96 SER A CA 1
ATOM 785 C C . SER A 1 96 ? 6.438 -4.650 -8.289 1.00 96.81 96 SER A C 1
ATOM 787 O O . SER A 1 96 ? 7.020 -3.714 -8.844 1.00 96.81 96 SER A O 1
ATOM 789 N N . TYR A 1 97 ? 5.237 -5.069 -8.685 1.00 97.00 97 TYR A N 1
ATOM 790 C CA . TYR A 1 97 ? 4.473 -4.435 -9.754 1.00 97.00 97 TYR A CA 1
ATOM 791 C C . TYR A 1 97 ? 2.961 -4.490 -9.538 1.00 97.00 97 TYR A C 1
ATOM 793 O O . TYR A 1 97 ? 2.416 -5.419 -8.940 1.00 97.00 97 TYR A O 1
ATOM 801 N N . ALA A 1 98 ? 2.289 -3.506 -10.131 1.00 96.75 98 ALA A N 1
ATOM 802 C CA . ALA A 1 98 ? 0.857 -3.526 -10.394 1.00 96.75 98 ALA A CA 1
ATOM 803 C C . ALA A 1 98 ? 0.640 -3.391 -11.907 1.00 96.75 98 ALA A C 1
ATOM 805 O O . ALA A 1 98 ? 1.326 -2.626 -12.581 1.00 96.75 98 ALA A O 1
ATOM 806 N N . LEU A 1 99 ? -0.295 -4.153 -12.459 1.00 95.88 99 LEU A N 1
ATOM 807 C CA . LEU A 1 99 ? -0.541 -4.361 -13.888 1.00 95.88 99 LEU A CA 1
ATOM 808 C C . LEU A 1 99 ? 0.616 -5.033 -14.645 1.00 95.88 99 LEU A C 1
ATOM 810 O O . LEU A 1 99 ? 0.469 -6.108 -15.220 1.00 95.88 99 LEU A O 1
ATOM 814 N N . SER A 1 100 ? 1.786 -4.401 -14.647 1.00 95.25 100 SER A N 1
ATOM 815 C CA . SER A 1 100 ? 3.010 -4.919 -15.244 1.00 95.25 100 SER A CA 1
ATOM 816 C C . SER A 1 100 ? 4.224 -4.185 -14.688 1.00 95.25 100 SER A C 1
ATOM 818 O O . SER A 1 100 ? 4.193 -2.967 -14.510 1.00 95.25 100 SER A O 1
ATOM 820 N N . PHE A 1 101 ? 5.350 -4.890 -14.575 1.00 93.12 101 PHE A N 1
ATOM 821 C CA . PHE A 1 101 ? 6.682 -4.311 -14.353 1.00 93.12 101 PHE A CA 1
ATOM 822 C C . PHE A 1 101 ? 7.053 -3.168 -15.303 1.00 93.12 101 PHE A C 1
ATOM 824 O O . PHE A 1 101 ? 7.905 -2.329 -14.988 1.00 93.12 101 PHE A O 1
ATOM 831 N N . ARG A 1 102 ? 6.460 -3.166 -16.500 1.00 95.50 102 ARG A N 1
ATOM 832 C CA . ARG A 1 102 ? 6.683 -2.152 -17.533 1.00 95.50 102 ARG A CA 1
ATOM 833 C C . ARG A 1 102 ? 5.831 -0.899 -17.338 1.00 95.50 102 ARG A C 1
ATOM 835 O O . ARG A 1 102 ? 6.098 0.078 -18.027 1.00 95.50 102 ARG A O 1
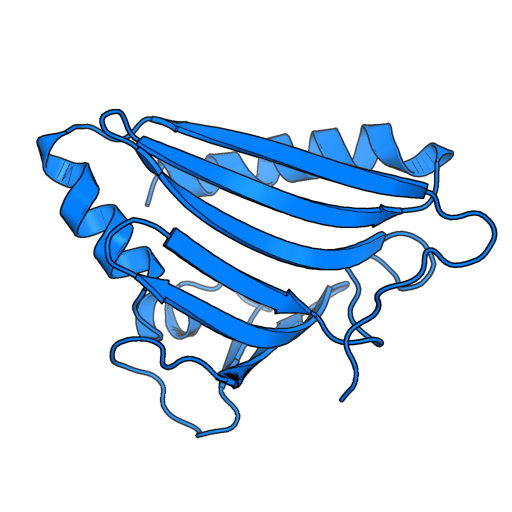ATOM 842 N N . LEU A 1 103 ? 4.847 -0.923 -16.434 1.00 96.94 103 LEU A N 1
ATOM 843 C CA . LEU A 1 103 ? 3.864 0.146 -16.248 1.00 96.94 103 LEU A CA 1
ATOM 844 C C . LEU A 1 103 ? 3.946 0.797 -14.870 1.00 96.94 103 LEU A C 1
ATOM 846 O O . LEU A 1 103 ? 4.100 2.014 -14.808 1.00 96.94 103 LEU A O 1
ATOM 850 N N . VAL A 1 104 ? 3.846 0.010 -13.793 1.00 97.81 104 VAL A N 1
ATOM 851 C CA . VAL A 1 104 ? 3.766 0.519 -12.415 1.00 97.81 104 VAL A CA 1
ATOM 852 C C . VAL A 1 104 ? 4.606 -0.351 -11.490 1.00 97.81 104 VAL A C 1
ATOM 854 O O . VAL A 1 104 ? 4.421 -1.566 -11.421 1.00 97.81 104 VAL A O 1
ATOM 857 N N . ARG A 1 105 ? 5.509 0.291 -10.749 1.00 97.44 105 ARG A N 1
ATOM 858 C CA . ARG A 1 105 ? 6.372 -0.321 -9.736 1.00 97.44 105 ARG A CA 1
ATOM 859 C C . ARG A 1 105 ? 6.126 0.365 -8.392 1.00 97.44 105 ARG A C 1
ATOM 861 O O . ARG A 1 105 ? 6.677 1.444 -8.166 1.00 97.44 105 ARG A O 1
ATOM 868 N N . PRO A 1 106 ? 5.258 -0.193 -7.534 1.00 97.50 106 PRO A N 1
ATOM 869 C CA . PRO A 1 106 ? 5.022 0.341 -6.200 1.00 97.50 106 PRO A CA 1
ATOM 870 C C . PRO A 1 106 ? 6.305 0.334 -5.370 1.00 97.50 106 PRO A C 1
ATOM 872 O O . PRO A 1 106 ? 7.086 -0.610 -5.452 1.00 97.50 106 PRO A O 1
ATOM 875 N N . THR A 1 107 ? 6.508 1.377 -4.568 1.00 97.44 107 THR A N 1
ATOM 876 C CA . THR A 1 107 ? 7.687 1.510 -3.695 1.00 97.44 107 THR A CA 1
ATOM 877 C C . THR A 1 107 ? 7.307 1.631 -2.229 1.00 97.44 107 THR A C 1
ATOM 879 O O . THR A 1 107 ? 7.969 1.048 -1.376 1.00 97.44 107 THR A O 1
ATOM 882 N N . ARG A 1 108 ? 6.206 2.327 -1.924 1.00 97.75 108 ARG A N 1
ATOM 883 C CA . ARG A 1 108 ? 5.722 2.494 -0.553 1.00 97.75 108 ARG A CA 1
ATOM 884 C C . ARG A 1 108 ? 4.222 2.732 -0.508 1.00 97.75 108 ARG A C 1
ATOM 886 O O . ARG A 1 108 ? 3.690 3.459 -1.343 1.00 97.75 108 ARG A O 1
ATOM 893 N N . LEU A 1 109 ? 3.554 2.158 0.480 1.00 97.56 109 LEU A N 1
ATOM 894 C CA . LEU A 1 109 ? 2.174 2.471 0.826 1.00 97.56 109 LEU A CA 1
ATOM 895 C C . LEU A 1 109 ? 2.129 2.942 2.275 1.00 97.56 109 LEU A C 1
ATOM 897 O O . LEU A 1 109 ? 2.541 2.214 3.170 1.00 97.56 109 LEU A O 1
ATOM 901 N N . GLU A 1 110 ? 1.618 4.142 2.498 1.00 98.12 110 GLU A N 1
ATOM 902 C CA . GLU A 1 110 ? 1.528 4.765 3.814 1.00 98.12 110 GLU A CA 1
ATOM 903 C C . GLU A 1 110 ? 0.072 5.003 4.192 1.00 98.12 110 GLU A C 1
ATOM 905 O O . GLU A 1 110 ? -0.746 5.379 3.347 1.00 98.12 110 GLU A O 1
ATOM 910 N N . PHE A 1 111 ? -0.225 4.855 5.479 1.00 97.56 111 PHE A N 1
ATOM 911 C CA . PHE A 1 111 ? -1.502 5.211 6.074 1.00 97.56 111 PHE A CA 1
ATOM 912 C C . PHE A 1 111 ? -1.279 6.134 7.269 1.00 97.56 111 PHE A C 1
ATOM 914 O O . PHE A 1 111 ? -0.426 5.883 8.119 1.00 97.56 111 PHE A O 1
ATOM 921 N N . PHE A 1 112 ? -2.097 7.176 7.345 1.00 97.88 112 PHE A N 1
ATOM 922 C CA . PHE A 1 112 ? -2.111 8.164 8.411 1.00 97.88 112 PHE A CA 1
ATOM 923 C C . PHE A 1 112 ? -3.505 8.184 9.030 1.00 97.88 112 PHE A C 1
ATOM 925 O O . PHE A 1 112 ? -4.499 8.350 8.317 1.00 97.88 112 PHE A O 1
ATOM 932 N N . LYS A 1 113 ? -3.575 8.033 10.350 1.00 97.44 113 LYS A N 1
ATOM 933 C CA . LYS A 1 113 ? -4.799 8.244 11.118 1.00 97.44 113 LYS A CA 1
ATOM 934 C C . LYS A 1 113 ? -4.928 9.729 11.436 1.00 97.44 113 LYS A C 1
ATOM 936 O O . LYS A 1 113 ? -4.108 10.284 12.167 1.00 97.44 113 LYS A O 1
ATOM 941 N N . GLU A 1 114 ? -5.955 10.354 10.886 1.00 96.12 114 GLU A N 1
ATOM 942 C CA . GLU A 1 114 ? -6.310 11.754 11.112 1.00 96.12 114 GLU A CA 1
ATOM 943 C C . GLU A 1 114 ? -7.631 11.829 11.878 1.00 96.12 114 GLU A C 1
ATOM 945 O O . GLU A 1 114 ? -8.379 10.857 11.925 1.00 96.12 114 GLU A O 1
ATOM 950 N N . ASP A 1 115 ? -7.937 12.977 12.477 1.00 93.25 115 ASP A N 1
ATOM 951 C CA . ASP A 1 115 ? -9.090 13.101 13.381 1.00 93.25 115 ASP A CA 1
ATOM 952 C C . ASP A 1 115 ? -10.447 12.881 12.679 1.00 93.25 115 ASP A C 1
ATOM 954 O O . ASP A 1 115 ? -11.424 12.475 13.306 1.00 93.25 115 ASP A O 1
ATOM 958 N N . ASP A 1 116 ? -10.510 13.110 11.366 1.00 91.94 116 ASP A N 1
ATOM 959 C CA . ASP A 1 116 ? -11.701 12.988 10.519 1.00 91.94 116 ASP A CA 1
ATOM 960 C C . ASP A 1 116 ? -11.604 11.848 9.483 1.00 91.94 116 ASP A C 1
ATOM 962 O O . ASP A 1 116 ? -12.427 11.767 8.561 1.00 91.94 116 ASP A O 1
ATOM 966 N N . GLY A 1 117 ? -10.608 10.961 9.598 1.00 94.31 117 GLY A N 1
ATOM 967 C CA . GLY A 1 117 ? -10.487 9.820 8.694 1.00 94.31 117 GLY A CA 1
ATOM 968 C C . GLY A 1 117 ? -9.089 9.235 8.540 1.00 94.31 117 GLY A C 1
ATOM 969 O O . GLY A 1 117 ? -8.189 9.455 9.344 1.00 94.31 117 GLY A O 1
ATOM 970 N N . ILE A 1 118 ? -8.909 8.472 7.464 1.00 95.69 118 ILE A N 1
ATOM 971 C CA . ILE A 1 118 ? -7.626 7.878 7.087 1.00 95.69 118 ILE A CA 1
ATOM 972 C C . ILE A 1 118 ? -7.125 8.533 5.808 1.00 95.69 118 ILE A C 1
ATOM 974 O O . ILE A 1 118 ? -7.818 8.547 4.789 1.00 95.69 118 ILE A O 1
ATOM 978 N N . ARG A 1 119 ? -5.895 9.037 5.834 1.00 96.81 119 ARG A N 1
ATOM 979 C CA . ARG A 1 119 ? -5.187 9.469 4.628 1.00 96.81 119 ARG A CA 1
ATOM 980 C C . ARG A 1 119 ? -4.235 8.366 4.194 1.00 96.81 119 ARG A C 1
ATOM 982 O O . ARG A 1 119 ? -3.533 7.799 5.025 1.00 96.81 119 ARG A O 1
ATOM 989 N N . LEU A 1 120 ? -4.211 8.055 2.904 1.00 96.81 120 LEU A N 1
ATOM 990 C CA . LEU A 1 120 ? -3.294 7.080 2.323 1.00 96.81 120 LEU A CA 1
ATOM 991 C C . LEU A 1 120 ? -2.428 7.732 1.253 1.00 96.81 120 LEU A C 1
ATOM 993 O O . LEU A 1 120 ? -2.902 8.598 0.512 1.00 96.81 120 LEU A O 1
ATOM 997 N N . LYS A 1 121 ? -1.178 7.279 1.154 1.00 98.19 121 LYS A N 1
ATOM 998 C CA . LYS A 1 121 ? -0.248 7.640 0.080 1.00 98.19 121 LYS A CA 1
ATOM 999 C C . LYS A 1 121 ? 0.335 6.385 -0.544 1.00 98.19 121 LYS A C 1
ATOM 1001 O O . LYS A 1 121 ? 0.916 5.561 0.152 1.00 98.19 121 LYS A O 1
ATOM 1006 N N . LEU A 1 122 ? 0.207 6.254 -1.858 1.00 98.06 122 LEU A N 1
ATOM 1007 C CA . LEU A 1 122 ? 0.833 5.195 -2.636 1.00 98.06 122 LEU A CA 1
ATOM 1008 C C . LEU A 1 122 ? 1.922 5.796 -3.521 1.00 98.06 122 LEU A C 1
ATOM 1010 O O . LEU A 1 122 ? 1.640 6.483 -4.505 1.00 98.06 122 LEU A O 1
ATOM 1014 N N . HIS A 1 123 ? 3.165 5.508 -3.160 1.00 98.25 123 HIS A N 1
ATOM 1015 C CA . HIS A 1 123 ? 4.351 5.846 -3.926 1.00 98.25 123 HIS A CA 1
ATOM 1016 C C . HIS A 1 123 ? 4.612 4.763 -4.965 1.00 98.25 123 HIS A C 1
ATOM 1018 O O . HIS A 1 123 ? 4.526 3.560 -4.692 1.00 98.25 123 HIS A O 1
ATOM 1024 N N . SER A 1 124 ? 4.904 5.180 -6.190 1.00 97.81 124 SER A N 1
ATOM 1025 C CA . SER A 1 124 ? 5.210 4.272 -7.288 1.00 97.81 124 SER A CA 1
ATOM 1026 C C . SER A 1 124 ? 6.098 4.949 -8.319 1.00 97.81 124 SER A C 1
ATOM 1028 O O . SER A 1 124 ? 6.000 6.153 -8.545 1.00 97.81 124 SER A O 1
ATOM 1030 N N . PHE A 1 125 ? 6.900 4.154 -9.017 1.00 98.19 125 PHE A N 1
ATOM 1031 C CA . PHE A 1 125 ? 7.433 4.551 -10.311 1.00 98.19 125 PHE A CA 1
ATOM 1032 C C . PHE A 1 125 ? 6.469 4.116 -11.398 1.00 98.19 125 PHE A C 1
ATOM 1034 O O . PHE A 1 125 ? 6.073 2.950 -11.448 1.00 98.19 125 PHE A O 1
ATOM 1041 N N . ILE A 1 126 ? 6.111 5.032 -12.292 1.00 97.88 126 ILE A N 1
ATOM 1042 C CA . ILE A 1 126 ? 5.152 4.748 -13.361 1.00 97.88 126 ILE A CA 1
ATOM 1043 C C . ILE A 1 126 ? 5.621 5.253 -14.721 1.00 97.88 126 ILE A C 1
ATOM 1045 O O . ILE A 1 126 ? 6.396 6.205 -14.805 1.00 97.88 126 ILE A O 1
ATOM 1049 N N . LYS A 1 127 ? 5.104 4.662 -15.801 1.00 97.81 127 LYS A N 1
ATOM 1050 C CA . LYS A 1 127 ? 5.239 5.257 -17.136 1.00 97.81 127 LYS A CA 1
ATOM 1051 C C . LYS A 1 127 ? 4.454 6.576 -17.208 1.00 97.81 127 LYS A C 1
ATOM 1053 O O . LYS A 1 127 ? 3.266 6.560 -16.883 1.00 97.81 127 LYS A O 1
ATOM 1058 N N . PRO A 1 128 ? 5.056 7.689 -17.676 1.00 97.38 128 PRO A N 1
ATOM 1059 C CA . PRO A 1 128 ? 4.393 8.997 -17.694 1.00 97.38 128 PRO A CA 1
ATOM 1060 C C . PRO A 1 128 ? 3.039 8.999 -18.411 1.00 97.38 128 PRO A C 1
ATOM 1062 O O . PRO A 1 128 ? 2.050 9.480 -17.865 1.00 97.38 128 PRO A O 1
ATOM 1065 N N . TRP A 1 129 ? 2.961 8.369 -19.588 1.00 97.00 129 TRP A N 1
ATOM 1066 C CA . TRP A 1 129 ? 1.718 8.274 -20.365 1.00 97.00 129 TRP A CA 1
ATOM 1067 C C . TRP A 1 129 ? 0.615 7.476 -19.651 1.00 97.00 129 TRP A C 1
ATOM 1069 O O . TRP A 1 129 ? -0.564 7.637 -19.959 1.00 97.00 129 TRP A O 1
ATOM 1079 N N . PHE A 1 130 ? 0.982 6.623 -18.690 1.00 97.50 130 PHE A N 1
ATOM 1080 C CA . PHE A 1 130 ? 0.047 5.780 -17.953 1.00 97.50 130 PHE A CA 1
ATOM 1081 C C . PHE A 1 130 ? -0.465 6.429 -16.655 1.00 97.50 130 PHE A C 1
ATOM 1083 O O . PHE A 1 130 ? -1.448 5.965 -16.078 1.00 97.50 130 PHE A O 1
ATOM 1090 N N . ALA A 1 131 ? 0.148 7.528 -16.202 1.00 96.62 131 ALA A N 1
ATOM 1091 C CA . ALA A 1 131 ? -0.217 8.211 -14.958 1.00 96.62 131 ALA A CA 1
ATOM 1092 C C . ALA A 1 131 ? -1.705 8.575 -14.829 1.00 96.62 131 ALA A C 1
ATOM 1094 O O . ALA A 1 131 ? -2.280 8.318 -13.766 1.00 96.62 131 ALA A O 1
ATOM 1095 N N . PRO A 1 132 ? -2.378 9.098 -15.873 1.00 96.44 132 PRO A N 1
ATOM 1096 C CA . PRO A 1 132 ? -3.800 9.416 -15.776 1.00 96.44 132 PRO A CA 1
ATOM 1097 C C . PRO A 1 132 ? -4.664 8.172 -15.521 1.00 96.44 132 PRO A C 1
ATOM 1099 O O . PRO A 1 132 ? -5.544 8.192 -14.660 1.00 96.44 132 PRO A O 1
ATOM 1102 N N . PHE A 1 133 ? -4.374 7.063 -16.209 1.00 96.88 133 PHE A N 1
ATOM 1103 C CA . PHE A 1 133 ? -5.088 5.795 -16.034 1.00 96.88 133 PHE A CA 1
ATOM 1104 C C . PHE A 1 133 ? -4.835 5.193 -14.654 1.00 96.88 133 PHE A C 1
ATOM 1106 O O . PHE A 1 133 ? -5.761 4.697 -14.012 1.00 96.88 133 PHE A O 1
ATOM 1113 N N . TRP A 1 134 ? -3.597 5.294 -14.169 1.00 96.81 134 TRP A N 1
ATOM 1114 C CA . TRP A 1 134 ? -3.237 4.851 -12.829 1.00 96.81 134 TRP A CA 1
ATOM 1115 C C . TRP A 1 134 ? -4.006 5.612 -11.743 1.00 96.81 134 TRP A C 1
ATOM 1117 O O . TRP A 1 134 ? -4.546 4.997 -10.821 1.00 96.81 134 TRP A O 1
ATOM 1127 N N . ASN A 1 135 ? -4.133 6.934 -11.880 1.00 95.62 135 ASN A N 1
ATOM 1128 C CA . ASN A 1 135 ? -4.918 7.758 -10.961 1.00 95.62 135 ASN A CA 1
ATOM 1129 C C . ASN A 1 135 ? -6.408 7.431 -11.006 1.00 95.62 135 ASN A C 1
ATOM 1131 O O . ASN A 1 135 ? -7.052 7.364 -9.958 1.00 95.62 135 ASN A O 1
ATOM 1135 N N . LEU A 1 136 ? -6.967 7.203 -12.195 1.00 94.69 136 LEU A N 1
ATOM 1136 C CA . LEU A 1 136 ? -8.365 6.807 -12.339 1.00 94.69 136 LEU A CA 1
ATOM 1137 C C . LEU A 1 136 ? -8.630 5.453 -11.665 1.00 94.69 136 LEU A C 1
ATOM 1139 O O . LEU A 1 136 ? -9.568 5.329 -10.874 1.00 94.69 136 LEU A O 1
ATOM 1143 N N . GLY A 1 137 ? -7.765 4.468 -11.923 1.00 93.88 137 GLY A N 1
ATOM 1144 C CA . GLY A 1 137 ? -7.844 3.135 -11.331 1.00 93.88 137 GLY A CA 1
ATOM 1145 C C . GLY A 1 137 ? -7.753 3.169 -9.808 1.00 93.88 137 GLY A C 1
ATOM 1146 O O . GLY A 1 137 ? -8.612 2.606 -9.135 1.00 93.88 137 GLY A O 1
ATOM 1147 N N . ASN A 1 138 ? -6.784 3.901 -9.248 1.00 94.25 138 ASN A N 1
ATOM 1148 C CA . ASN A 1 138 ? -6.674 4.076 -7.798 1.00 94.25 138 ASN A CA 1
ATOM 1149 C C . ASN A 1 138 ? -7.902 4.777 -7.213 1.00 94.25 138 ASN A C 1
ATOM 1151 O O . ASN A 1 138 ? -8.450 4.343 -6.200 1.00 94.25 138 ASN A O 1
ATOM 1155 N N . ASN A 1 139 ? -8.390 5.836 -7.860 1.00 92.31 139 ASN A N 1
ATOM 1156 C CA . ASN A 1 139 ? -9.586 6.525 -7.393 1.00 92.31 139 ASN A CA 1
ATOM 1157 C C . ASN A 1 139 ? -10.796 5.597 -7.301 1.00 92.31 139 ASN A C 1
ATOM 1159 O O . ASN A 1 139 ? -11.552 5.719 -6.334 1.00 92.31 139 ASN A O 1
ATOM 1163 N N . PHE A 1 140 ? -10.959 4.691 -8.267 1.00 90.19 140 PHE A N 1
ATOM 1164 C CA . PHE A 1 140 ? -12.006 3.676 -8.265 1.00 90.19 140 PHE A CA 1
ATOM 1165 C C . PHE A 1 140 ? -11.760 2.597 -7.203 1.00 90.19 140 PHE A C 1
ATOM 1167 O O . PHE A 1 140 ? -12.612 2.395 -6.343 1.00 90.19 140 PHE A O 1
ATOM 1174 N N . PHE A 1 141 ? -10.581 1.974 -7.196 1.00 87.38 141 PHE A N 1
ATOM 1175 C CA . PHE A 1 141 ? -10.215 0.900 -6.268 1.00 87.38 141 PHE A CA 1
ATOM 1176 C C . PHE A 1 141 ? -10.381 1.315 -4.800 1.00 87.38 141 PHE A C 1
ATOM 1178 O O . PHE A 1 141 ? -11.074 0.661 -4.024 1.00 87.38 141 PHE A O 1
ATOM 1185 N N . TRP A 1 142 ? -9.844 2.474 -4.421 1.00 86.75 142 TRP A N 1
ATOM 1186 C CA . TRP A 1 142 ? -9.917 2.948 -3.040 1.00 86.75 142 TRP A CA 1
ATOM 1187 C C . TRP A 1 142 ? -11.314 3.442 -2.630 1.00 86.75 142 TRP A C 1
ATOM 1189 O O . TRP A 1 142 ? -11.472 3.936 -1.521 1.00 86.75 142 TRP A O 1
ATOM 1199 N N . ARG A 1 143 ? -12.338 3.402 -3.500 1.00 82.25 143 ARG A N 1
ATOM 1200 C CA . ARG A 1 143 ? -13.735 3.629 -3.071 1.00 82.25 143 ARG A CA 1
ATOM 1201 C C . ARG A 1 143 ? -14.301 2.427 -2.329 1.00 82.25 143 ARG A C 1
ATOM 1203 O O . ARG A 1 143 ? -15.137 2.630 -1.461 1.00 82.25 143 ARG A O 1
ATOM 1210 N N . PHE A 1 144 ? -13.835 1.213 -2.615 1.00 72.50 144 PHE A N 1
ATOM 1211 C CA . PHE A 1 144 ? -14.306 0.017 -1.911 1.00 72.50 144 PHE A CA 1
ATOM 1212 C C . PHE A 1 144 ? -13.883 0.010 -0.436 1.00 72.50 144 PHE A C 1
ATOM 1214 O O . PHE A 1 144 ? -14.602 -0.513 0.405 1.00 72.50 144 PHE A O 1
ATOM 1221 N N . PHE A 1 145 ? -12.795 0.709 -0.097 1.00 66.38 145 PHE A N 1
ATOM 1222 C CA . PHE A 1 145 ? -12.391 0.943 1.291 1.00 66.38 145 PHE A CA 1
ATOM 1223 C C . PHE A 1 145 ? -13.301 1.915 2.056 1.00 66.38 145 PHE A C 1
ATOM 1225 O O . PHE A 1 145 ? -13.249 1.929 3.277 1.00 66.38 145 PHE A O 1
ATOM 1232 N N . ASN A 1 146 ? -14.157 2.696 1.382 1.00 53.47 146 ASN A N 1
ATOM 1233 C CA . ASN A 1 146 ? -15.164 3.520 2.068 1.00 53.47 146 ASN A CA 1
ATOM 1234 C C . ASN A 1 146 ? -16.320 2.677 2.647 1.00 53.47 146 ASN A C 1
ATOM 1236 O O . ASN A 1 146 ? -17.184 3.232 3.320 1.00 53.47 146 ASN A O 1
ATOM 1240 N N . VAL A 1 147 ? -16.382 1.381 2.314 1.00 42.72 147 VAL A N 1
ATOM 1241 C CA . VAL A 1 147 ? -17.473 0.457 2.672 1.00 42.72 147 VAL A CA 1
ATOM 1242 C C . VAL A 1 147 ? -17.013 -0.600 3.697 1.00 42.72 147 VAL A C 1
ATOM 1244 O O . VAL A 1 147 ? -17.823 -1.418 4.125 1.00 42.72 147 VAL A O 1
ATOM 1247 N N . LEU A 1 148 ? -15.731 -0.584 4.097 1.00 42.69 148 LEU A N 1
ATOM 1248 C CA . LEU A 1 148 ? -15.154 -1.452 5.140 1.00 42.69 148 LEU A CA 1
ATOM 1249 C C . LEU A 1 148 ? -15.342 -0.889 6.559 1.00 42.69 148 LEU A C 1
ATOM 1251 O O . LEU A 1 148 ? -15.350 0.354 6.702 1.00 42.69 148 LEU A O 1
#

Foldseek 3Di:
DAFDPDFDPQWDKDKAKDWQFDDLVCLQVLVVLVFWQLNQAPPDDPPKGKAWPVRDRTDGDDFQTWMWIDDVQFTWTWTWHDDDSFKTKTATHDVGGHNDPQAKHWGMWMWGRDSGGIMIMTIIIGRPVCVVVVNVVCVVVCVVSSVD

Solvent-accessible surface area (backbone atoms only — not comparable to full-atom values): 7916 Å² total; per-residue (Å²): 132,57,65,53,86,72,67,54,90,83,37,37,81,44,74,51,74,51,75,46,77,36,60,68,93,45,40,62,63,53,51,51,46,77,42,28,38,38,57,48,49,70,67,45,62,85,81,37,44,45,47,37,79,85,68,64,54,66,54,71,74,52,66,65,43,44,36,36,41,37,39,90,51,32,38,38,37,30,27,32,39,61,74,57,100,44,39,37,34,36,38,20,20,62,86,17,21,44,73,35,79,84,44,25,29,45,31,35,41,37,41,34,61,50,89,61,22,41,38,37,38,42,34,26,34,27,27,68,91,47,46,67,59,52,52,52,51,49,60,56,59,62,49,61,63,74,75,108

pLDDT: mean 93.19, std 8.27, range [42.69, 98.25]

Mean predicted aligned error: 3.54 Å

Secondary structure (DSSP, 8-state):
--B--SPPTT-EEEEEEEEEE--HHHHHHHHHHTTBHHHHHTSPPTT-EEEETT---SSB--TT-EEEEEETTEEEEEEEEEE-SSEEEEEEBTT-EES-TTTEEEEEEEEEEETTEEEEEEEEEE-GGGHHHHHHHHHHHTTGGGG-

Radius of gyration: 15.01 Å; Cα contacts (8 Å, |Δi|>4): 299; chains: 1; boundin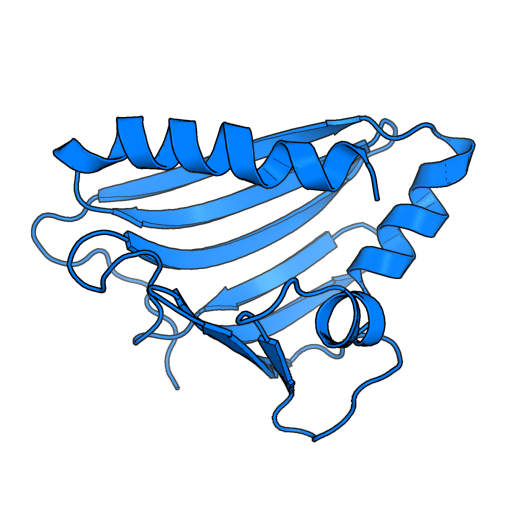g box: 34×31×37 Å

Sequence (148 aa):
MNQQTESPEQFQSHVFEKKIKVAPSKLNEFWEKLNFRETFVDAQVFPYKVEFASGLKNGTFQAGELNIHHGPFLSVHGSIGQVSEKYRDLNYFYGSYALSFRLVRPTRLEFFKEDDGIRLKLHSFIKPWFAPFWNLGNNFFWRFFNVL